Protein AF-A0A1Y0I049-F1 (afdb_monomer)

Organism: Cellulosimicrobium cellulans (NCBI:txid1710)

Structure (mmCIF, N/CA/C/O backbone):
data_AF-A0A1Y0I049-F1
#
_entry.id   AF-A0A1Y0I049-F1
#
loop_
_atom_site.group_PDB
_atom_site.id
_atom_site.type_symbol
_atom_site.label_atom_id
_atom_site.label_alt_id
_atom_site.label_comp_id
_atom_site.label_asym_id
_atom_site.label_entity_id
_atom_site.label_seq_id
_atom_site.pdbx_PDB_ins_code
_atom_site.Cartn_x
_atom_site.Cartn_y
_atom_site.Cartn_z
_atom_site.occupancy
_atom_site.B_iso_or_equiv
_atom_site.auth_seq_id
_atom_site.auth_comp_id
_atom_site.auth_asym_id
_atom_site.auth_atom_id
_atom_site.pdbx_PDB_model_num
ATOM 1 N N . MET A 1 1 ? -84.608 -7.911 37.038 1.00 45.56 1 MET A N 1
ATOM 2 C CA . MET A 1 1 ? -83.554 -8.246 36.058 1.00 45.56 1 MET A CA 1
ATOM 3 C C . MET A 1 1 ? -82.399 -7.266 36.251 1.00 45.56 1 MET A C 1
ATOM 5 O O . MET A 1 1 ? -82.653 -6.074 36.125 1.00 45.56 1 MET A O 1
ATOM 9 N N . PRO A 1 2 ? -81.204 -7.729 36.661 1.00 57.03 2 PRO A N 1
ATOM 10 C CA . PRO A 1 2 ? -80.058 -6.897 37.032 1.00 57.03 2 PRO A CA 1
ATOM 11 C C . PRO A 1 2 ? -79.043 -6.804 35.877 1.00 57.03 2 PRO A C 1
ATOM 13 O O . PRO A 1 2 ? -78.526 -7.827 35.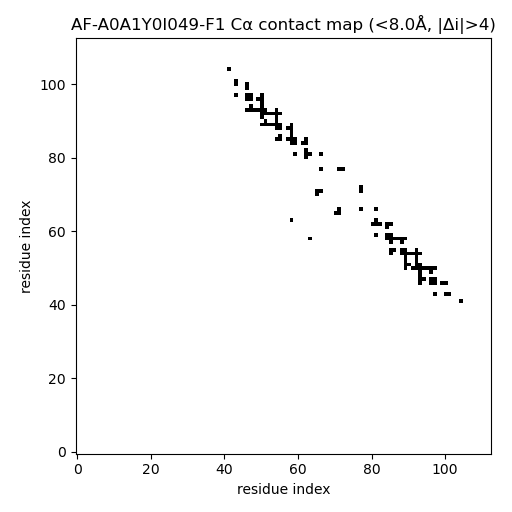444 1.00 57.03 2 PRO A O 1
ATOM 16 N N . ALA A 1 3 ? -78.737 -5.609 35.369 1.00 53.31 3 ALA A N 1
ATOM 17 C CA . ALA A 1 3 ? -77.663 -5.425 34.385 1.00 53.31 3 ALA A CA 1
ATOM 18 C C . ALA A 1 3 ? -77.211 -3.959 34.368 1.00 53.31 3 ALA A C 1
ATOM 20 O O . ALA A 1 3 ? -77.896 -3.112 33.810 1.00 53.31 3 ALA A O 1
ATOM 21 N N . GLY A 1 4 ? -76.084 -3.636 35.003 1.00 51.25 4 GLY A N 1
ATOM 22 C CA . GLY A 1 4 ? -75.538 -2.276 34.912 1.00 51.25 4 GLY A CA 1
ATOM 23 C C . GLY A 1 4 ? -74.173 -2.074 35.561 1.00 51.25 4 GLY A C 1
ATOM 24 O O . GLY A 1 4 ? -73.356 -1.343 35.026 1.00 51.25 4 GLY A O 1
ATOM 25 N N . ALA A 1 5 ? -73.872 -2.771 36.660 1.00 53.34 5 ALA A N 1
ATOM 26 C CA . ALA A 1 5 ? -72.635 -2.530 37.416 1.00 53.34 5 ALA A CA 1
ATOM 27 C C . ALA A 1 5 ? -71.403 -3.331 36.935 1.00 53.34 5 ALA A C 1
ATOM 29 O O . ALA A 1 5 ? -70.288 -3.044 37.353 1.00 53.34 5 ALA A O 1
A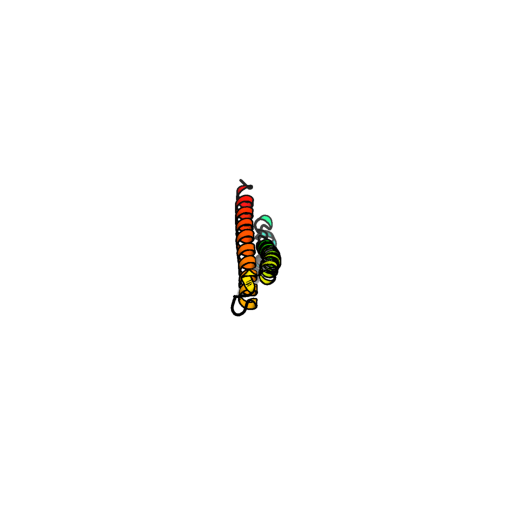TOM 30 N N . AL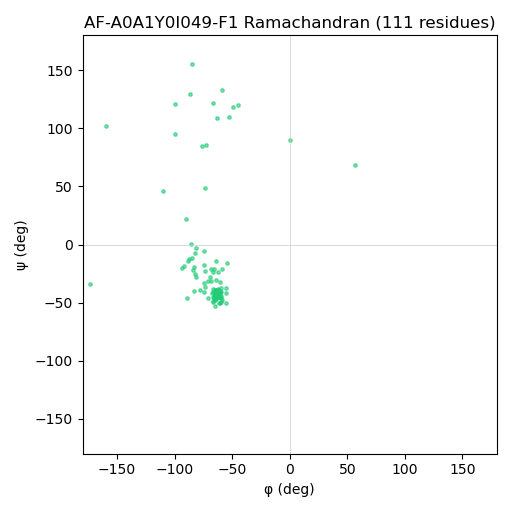A A 1 6 ? -71.580 -4.336 36.067 1.00 54.22 6 ALA A N 1
ATOM 31 C CA . ALA A 1 6 ? -70.485 -5.202 35.607 1.00 54.22 6 ALA A CA 1
ATOM 32 C C . ALA A 1 6 ? -69.739 -4.671 34.364 1.00 54.22 6 ALA A C 1
ATOM 34 O O . ALA A 1 6 ? -68.667 -5.175 34.042 1.00 54.22 6 ALA A O 1
ATOM 35 N N . GLY A 1 7 ? -70.305 -3.681 33.660 1.00 54.50 7 GLY A N 1
ATOM 36 C CA . GLY A 1 7 ? -69.721 -3.123 32.433 1.00 54.50 7 GLY A CA 1
ATOM 37 C C . GLY A 1 7 ? -68.650 -2.064 32.698 1.00 54.50 7 GLY A C 1
ATOM 38 O O . GLY A 1 7 ? -67.606 -2.0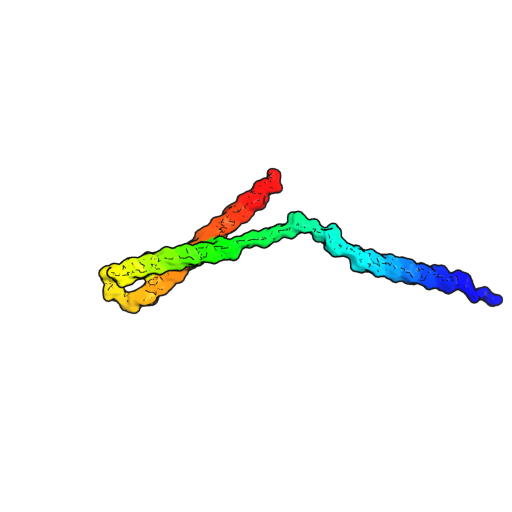73 32.054 1.00 54.50 7 GLY A O 1
ATOM 39 N N . THR A 1 8 ? -68.872 -1.202 33.692 1.00 58.59 8 THR A N 1
ATOM 40 C CA . THR A 1 8 ? -68.002 -0.052 33.991 1.00 58.59 8 THR A CA 1
ATOM 41 C C . THR A 1 8 ? -66.619 -0.489 34.468 1.00 58.59 8 THR A C 1
ATOM 43 O O . THR A 1 8 ? -65.615 -0.062 33.915 1.00 58.59 8 THR A O 1
ATOM 46 N N . GLY A 1 9 ? -66.562 -1.461 35.383 1.00 57.72 9 GLY A N 1
ATOM 47 C CA . GLY A 1 9 ? -65.292 -1.978 35.900 1.00 57.72 9 GLY A CA 1
ATOM 48 C C . GLY A 1 9 ? -64.523 -2.886 34.932 1.00 57.72 9 GLY A C 1
ATOM 49 O O . GLY A 1 9 ? -63.428 -3.329 35.272 1.00 57.72 9 GLY A O 1
ATOM 50 N N . ARG A 1 10 ? -65.093 -3.229 33.768 1.00 59.25 10 ARG A N 1
ATOM 51 C CA . ARG A 1 10 ? -64.364 -3.889 32.675 1.00 59.25 10 ARG A CA 1
ATOM 52 C C . ARG A 1 10 ? -63.741 -2.842 31.761 1.00 59.25 10 ARG A C 1
ATOM 54 O O . ARG A 1 10 ? -62.560 -2.957 31.485 1.00 59.25 10 ARG A O 1
ATOM 61 N N . ALA A 1 11 ? -64.505 -1.815 31.391 1.00 60.78 11 ALA A N 1
ATOM 62 C CA . ALA A 1 11 ? -64.022 -0.700 30.582 1.00 60.78 11 ALA A CA 1
ATOM 63 C C . ALA A 1 11 ? -62.903 0.094 31.279 1.00 60.78 11 ALA A C 1
ATOM 65 O O . ALA A 1 11 ? -61.922 0.438 30.637 1.00 60.78 11 ALA A O 1
ATOM 66 N N . GLU A 1 12 ? -62.996 0.317 32.595 1.00 60.72 12 GLU A N 1
ATOM 67 C CA . GLU A 1 12 ? -61.924 0.961 33.375 1.00 60.72 12 GLU A CA 1
ATOM 68 C C . GLU A 1 12 ? -60.650 0.109 33.421 1.00 60.72 12 GLU A C 1
ATOM 70 O O . GLU A 1 12 ? -59.561 0.643 33.272 1.00 60.72 12 GLU A O 1
ATOM 75 N N . ARG A 1 13 ? -60.776 -1.220 33.546 1.00 62.72 13 ARG A N 1
ATOM 76 C CA . ARG A 1 13 ? -59.624 -2.139 33.499 1.00 62.72 13 ARG A CA 1
ATOM 77 C C . ARG A 1 13 ? -59.008 -2.263 32.112 1.00 62.72 13 ARG A C 1
ATOM 79 O O . ARG A 1 13 ? -57.825 -2.549 32.006 1.00 62.72 13 ARG A O 1
ATOM 86 N N . GLU A 1 14 ? -59.820 -2.124 31.072 1.00 63.16 14 GLU A N 1
ATOM 87 C CA . GLU A 1 14 ? -59.381 -2.177 29.678 1.00 63.16 14 GLU A CA 1
ATOM 88 C C . GLU A 1 14 ? -58.642 -0.880 29.323 1.00 63.16 14 GLU A C 1
ATOM 90 O O . GLU A 1 14 ? -57.552 -0.961 28.776 1.00 63.16 14 GLU A O 1
ATOM 95 N N . ALA A 1 15 ? -59.137 0.277 29.779 1.00 61.97 15 ALA A N 1
ATOM 96 C CA . ALA A 1 15 ? -58.453 1.566 29.668 1.00 61.97 15 ALA A CA 1
ATOM 97 C C . ALA A 1 15 ? -57.165 1.641 30.511 1.00 61.97 15 ALA A C 1
ATOM 99 O O . ALA A 1 15 ? -56.157 2.146 30.040 1.00 61.97 15 ALA A O 1
ATOM 100 N N . GLU A 1 16 ? -57.165 1.100 31.734 1.00 60.41 16 GLU A N 1
ATOM 101 C CA . GLU A 1 16 ? -55.972 1.021 32.593 1.00 60.41 16 GLU A CA 1
ATOM 102 C C . GLU A 1 16 ? -54.927 0.037 32.034 1.00 60.41 16 GLU A C 1
ATOM 104 O O . GLU A 1 16 ? -53.727 0.247 32.182 1.00 60.41 16 GLU A O 1
ATOM 109 N N . ALA A 1 17 ? -55.365 -1.024 31.344 1.00 60.59 17 ALA A N 1
ATOM 110 C CA . ALA A 1 17 ? -54.473 -1.935 30.629 1.00 60.59 17 ALA A CA 1
ATOM 111 C C . ALA A 1 17 ? -53.918 -1.320 29.333 1.00 60.59 17 ALA A C 1
ATOM 113 O O . ALA A 1 17 ? -52.780 -1.615 28.970 1.00 60.59 17 ALA A O 1
ATOM 114 N N . GLU A 1 18 ? -54.694 -0.481 28.647 1.00 59.66 18 GLU A N 1
ATOM 115 C CA . GLU A 1 18 ? -54.276 0.249 27.445 1.00 59.66 18 GLU A CA 1
ATOM 116 C C . GLU A 1 18 ? -53.261 1.349 27.805 1.00 59.66 18 GLU A C 1
ATOM 118 O O . GLU A 1 18 ? -52.176 1.365 27.232 1.00 59.66 18 GLU A O 1
ATOM 123 N N . ASP A 1 19 ? -53.521 2.132 28.859 1.00 58.56 19 ASP A N 1
ATOM 124 C CA . ASP A 1 19 ? -52.609 3.142 29.432 1.00 58.56 19 ASP A CA 1
ATOM 125 C C . ASP A 1 19 ? -51.307 2.513 29.968 1.00 58.56 19 ASP A C 1
ATOM 127 O O . ASP A 1 19 ? -50.211 3.011 29.723 1.00 58.56 19 ASP A O 1
ATOM 131 N N . ALA A 1 20 ? -51.386 1.343 30.615 1.00 59.59 20 ALA A N 1
ATOM 132 C CA . ALA A 1 20 ? -50.201 0.593 31.038 1.00 59.59 20 ALA A CA 1
ATOM 133 C C . ALA A 1 20 ? -49.406 -0.012 29.865 1.00 59.59 20 ALA A C 1
ATOM 135 O O . ALA A 1 20 ? -48.200 -0.224 29.991 1.00 59.59 20 ALA A O 1
ATOM 136 N N . THR A 1 21 ? -50.063 -0.312 28.739 1.00 59.44 21 THR A N 1
ATOM 137 C CA . THR A 1 21 ? -49.401 -0.808 27.521 1.00 59.44 21 THR A CA 1
ATOM 138 C C . THR A 1 21 ? -48.733 0.342 26.766 1.00 59.44 21 THR A C 1
ATOM 140 O O . THR A 1 21 ? -47.606 0.186 26.307 1.00 59.44 21 THR A O 1
ATOM 143 N N . GLU A 1 22 ? -49.375 1.509 26.709 1.00 57.50 22 GLU A N 1
ATOM 144 C CA . GLU A 1 22 ? -48.842 2.737 26.108 1.00 57.50 22 GLU A CA 1
ATOM 145 C C . GLU A 1 22 ? -47.658 3.286 26.929 1.00 57.50 22 GLU A C 1
ATOM 147 O O . GLU A 1 22 ? -46.595 3.560 26.374 1.00 57.50 22 GLU A O 1
ATOM 152 N N . ALA A 1 23 ? -47.752 3.275 28.264 1.00 58.34 23 ALA A N 1
ATOM 153 C CA . ALA A 1 23 ? -46.643 3.608 29.164 1.00 58.34 23 ALA A CA 1
ATOM 154 C C . ALA A 1 23 ? -45.481 2.593 29.128 1.00 58.34 23 ALA A C 1
ATOM 156 O O . ALA A 1 23 ? -44.353 2.939 29.481 1.00 58.34 23 ALA A O 1
ATOM 157 N N . ALA A 1 24 ? -45.730 1.341 28.720 1.00 57.47 24 ALA A N 1
ATOM 158 C CA . ALA A 1 24 ? -44.688 0.329 28.525 1.00 57.47 24 ALA A CA 1
ATOM 159 C C . ALA A 1 24 ? -43.972 0.460 27.165 1.00 57.47 24 ALA A C 1
ATOM 161 O O . ALA A 1 24 ? -42.801 0.090 27.065 1.00 57.47 24 ALA A O 1
ATOM 162 N N . ASP A 1 25 ? -44.650 0.988 26.142 1.00 57.34 25 ASP A N 1
ATOM 163 C CA . ASP A 1 25 ? -44.074 1.273 24.817 1.00 57.34 25 ASP A CA 1
ATOM 164 C C . ASP A 1 25 ? -43.317 2.621 24.805 1.00 57.34 25 ASP A C 1
ATOM 166 O O . ASP A 1 25 ? -42.336 2.791 24.081 1.00 57.34 25 ASP A O 1
ATOM 170 N N . GLU A 1 26 ? -43.684 3.545 25.705 1.00 51.06 26 GLU A N 1
ATOM 171 C CA . GLU A 1 26 ? -42.979 4.806 25.992 1.00 51.06 26 GLU A CA 1
ATOM 172 C C . GLU A 1 26 ? -41.906 4.668 27.100 1.00 51.06 26 GLU A C 1
ATOM 174 O O . GLU A 1 26 ? -41.471 5.645 27.711 1.00 51.06 26 GLU A O 1
ATOM 179 N N . VAL A 1 27 ? -41.406 3.450 27.354 1.00 56.22 27 VAL A N 1
ATOM 180 C CA . VAL A 1 27 ? -40.177 3.248 28.141 1.00 56.22 27 VAL A CA 1
ATOM 181 C C . VAL A 1 27 ? -38.977 3.669 27.292 1.00 56.22 27 VAL A C 1
ATOM 183 O O . VAL A 1 27 ? -38.347 2.881 26.589 1.00 56.22 27 VAL A O 1
ATOM 186 N N . GLU A 1 28 ? -38.701 4.966 27.364 1.00 50.12 28 GLU A N 1
ATOM 187 C CA . GLU A 1 28 ? -37.433 5.667 27.177 1.00 50.12 28 GLU A CA 1
ATOM 188 C C . GLU A 1 28 ? -36.239 4.746 26.841 1.00 50.12 28 GLU A C 1
ATOM 190 O O . GLU A 1 28 ? -35.486 4.275 27.702 1.00 50.12 28 GLU A O 1
ATOM 195 N N . ILE A 1 29 ? -36.038 4.530 25.536 1.00 53.78 29 ILE A N 1
ATOM 196 C CA . ILE A 1 29 ? -34.911 3.789 24.937 1.00 53.78 29 ILE A CA 1
ATOM 197 C C . ILE A 1 29 ? -33.546 4.362 25.395 1.00 53.78 29 ILE A C 1
ATOM 199 O O . ILE A 1 29 ? -32.516 3.692 25.309 1.00 53.78 29 ILE A O 1
ATOM 203 N N . GLU A 1 30 ? -33.529 5.577 25.950 1.00 54.00 30 GLU A N 1
ATOM 204 C CA . GLU A 1 30 ? -32.359 6.222 26.553 1.00 54.00 30 GLU A CA 1
ATOM 205 C C . GLU A 1 30 ? -31.840 5.530 27.829 1.00 54.00 30 GLU A C 1
ATOM 207 O O . GLU A 1 30 ? -30.665 5.676 28.160 1.00 54.00 30 GLU A O 1
ATOM 212 N N . THR A 1 31 ? -32.656 4.727 28.522 1.00 56.34 31 THR A N 1
ATOM 213 C CA . THR A 1 31 ? -32.281 4.126 29.820 1.00 56.34 31 THR A CA 1
ATOM 214 C C . THR A 1 31 ? -31.664 2.726 29.715 1.00 56.34 31 THR A C 1
ATOM 216 O O . THR A 1 31 ? -30.950 2.292 30.619 1.00 56.34 31 THR A O 1
ATOM 219 N N . VAL A 1 32 ? -31.886 2.021 28.599 1.00 57.16 32 VAL A N 1
ATOM 220 C CA . VAL A 1 32 ? -31.360 0.658 28.358 1.00 57.16 32 VAL A CA 1
ATOM 221 C C . VAL A 1 32 ? -30.002 0.684 27.647 1.00 57.16 32 VAL A C 1
ATOM 223 O O . VAL A 1 32 ? -29.238 -0.284 27.697 1.00 57.16 32 VAL A O 1
ATOM 226 N N . VAL A 1 33 ? -29.655 1.804 27.013 1.00 57.06 33 VAL A N 1
ATOM 227 C CA . VAL A 1 33 ? -28.362 1.995 26.357 1.00 57.06 33 VAL A CA 1
ATOM 228 C C . VAL A 1 33 ? -27.465 2.803 27.279 1.00 57.06 33 VAL A C 1
ATOM 230 O O . VAL A 1 33 ? -27.480 4.024 27.244 1.00 57.06 33 VAL A O 1
ATOM 233 N N . ASP A 1 34 ? -26.632 2.134 28.075 1.00 60.78 34 ASP A N 1
ATOM 234 C CA . ASP A 1 34 ? -25.536 2.810 28.768 1.00 60.78 34 ASP A CA 1
ATOM 235 C C . ASP A 1 34 ? -24.565 3.381 27.709 1.00 60.78 34 ASP A C 1
ATOM 237 O O . ASP A 1 34 ? -23.848 2.609 27.058 1.00 60.78 34 ASP A O 1
ATOM 241 N N . PRO A 1 35 ? -24.484 4.710 27.496 1.00 55.44 35 PRO A N 1
ATOM 242 C CA . PRO A 1 35 ? -23.618 5.289 26.471 1.00 55.44 35 PRO A CA 1
ATOM 243 C C . PRO A 1 35 ? -22.129 5.032 26.754 1.00 55.44 35 PRO A C 1
ATOM 245 O O . PRO A 1 35 ? -21.296 5.168 25.853 1.00 55.44 35 PRO A O 1
ATOM 248 N N . THR A 1 36 ? -21.765 4.605 27.970 1.00 56.00 36 THR A N 1
ATOM 249 C CA . THR A 1 36 ? -20.402 4.170 28.296 1.00 56.00 36 THR A CA 1
ATOM 250 C C . THR A 1 36 ? -20.057 2.791 27.720 1.00 56.00 36 THR A C 1
ATOM 252 O O . THR A 1 36 ? -18.872 2.486 27.540 1.00 56.00 36 THR A O 1
ATOM 255 N N . THR A 1 37 ? -21.066 1.997 27.330 1.00 55.25 37 THR A N 1
ATOM 256 C CA . THR A 1 37 ? -20.903 0.731 26.591 1.00 55.25 37 THR A CA 1
ATOM 257 C C . THR A 1 37 ? -20.801 0.914 25.076 1.00 55.25 37 THR A C 1
ATOM 259 O O . THR A 1 37 ? -20.349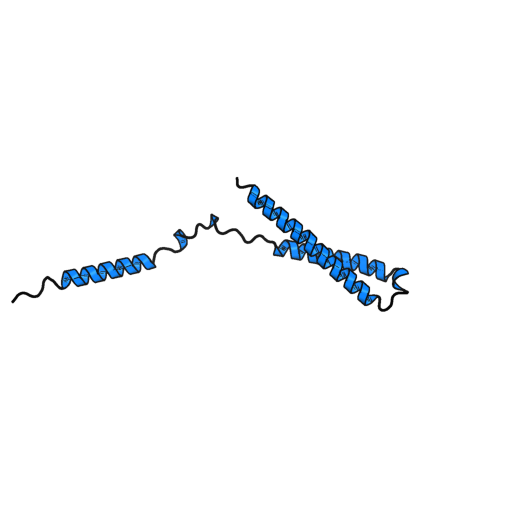 0.001 24.378 1.00 55.25 37 THR A O 1
ATOM 262 N N . VAL A 1 38 ? -21.097 2.109 24.545 1.00 57.00 38 VAL A N 1
ATOM 263 C CA . VAL A 1 38 ? -20.885 2.425 23.127 1.00 57.00 38 VAL A CA 1
ATOM 264 C C . VAL A 1 38 ? -19.392 2.663 22.903 1.00 57.00 38 VAL A C 1
ATOM 266 O O . VAL A 1 38 ? -18.874 3.782 22.939 1.00 57.00 38 VAL A O 1
ATOM 269 N N . ARG A 1 39 ? -18.652 1.569 22.695 1.00 58.25 39 ARG A N 1
ATOM 270 C CA . ARG A 1 39 ? -17.239 1.602 22.309 1.00 58.25 39 ARG A CA 1
ATOM 271 C C . ARG A 1 39 ? -17.113 2.493 21.070 1.00 58.25 39 ARG A C 1
ATOM 273 O O . ARG A 1 39 ? -17.541 2.101 19.988 1.00 58.25 39 ARG A O 1
ATOM 280 N N . ARG A 1 40 ? -16.505 3.681 21.213 1.00 58.31 40 ARG A N 1
ATOM 281 C CA . ARG A 1 40 ? -16.076 4.509 20.071 1.00 58.31 40 ARG A CA 1
ATOM 282 C C . ARG A 1 40 ? -15.394 3.589 19.065 1.00 58.31 40 ARG A C 1
ATOM 284 O O . ARG A 1 40 ? -14.406 2.946 19.424 1.00 58.31 40 ARG A O 1
ATOM 291 N N . ALA A 1 41 ? -15.929 3.529 17.843 1.00 57.84 41 ALA A N 1
ATOM 292 C CA . ALA A 1 41 ? -15.345 2.743 16.767 1.00 57.84 41 ALA A CA 1
ATOM 293 C C . ALA A 1 41 ? -13.846 3.083 16.693 1.00 57.84 41 ALA A C 1
ATOM 295 O O . ALA A 1 41 ? -13.496 4.261 16.522 1.00 57.84 41 ALA A O 1
ATOM 296 N N . PRO A 1 42 ? -12.949 2.107 16.914 1.00 63.78 42 PRO A N 1
ATOM 297 C CA . PRO A 1 42 ? -11.525 2.377 16.889 1.00 63.78 42 PRO A CA 1
ATOM 298 C C . PRO A 1 42 ? -11.189 2.927 15.506 1.00 63.78 42 PRO A C 1
ATOM 300 O O . PRO A 1 42 ? -11.659 2.413 14.490 1.00 63.78 42 PRO A O 1
ATOM 303 N N . ARG A 1 43 ? -10.418 4.017 15.458 1.00 70.06 43 ARG A N 1
ATOM 304 C CA . ARG A 1 43 ? -10.127 4.757 14.220 1.00 70.06 43 ARG A CA 1
ATOM 305 C C . ARG A 1 43 ? -9.137 4.002 13.318 1.00 70.06 43 ARG A C 1
ATOM 307 O O . ARG A 1 43 ? -8.164 4.591 12.859 1.00 70.06 43 ARG A O 1
ATOM 314 N N . TYR A 1 44 ? -9.359 2.712 13.056 1.00 68.81 44 TYR A N 1
ATOM 315 C CA . TYR A 1 44 ? -8.503 1.878 12.207 1.00 68.81 44 TYR A CA 1
ATOM 316 C C . TYR A 1 44 ? -8.335 2.498 10.817 1.00 68.81 44 TYR A C 1
ATOM 318 O O . TYR A 1 44 ? -7.229 2.507 10.283 1.00 68.81 44 TYR A O 1
ATOM 326 N N . GLY A 1 45 ? -9.403 3.106 10.283 1.00 77.38 45 GLY A N 1
ATOM 327 C CA . GLY A 1 45 ? -9.373 3.799 8.995 1.00 77.38 45 GLY A CA 1
ATOM 328 C C . GLY A 1 45 ? -8.291 4.879 8.915 1.00 77.38 45 GLY A C 1
ATOM 329 O O . GLY A 1 45 ? -7.565 4.927 7.933 1.00 77.38 45 GLY A O 1
ATOM 330 N N . ALA A 1 46 ? -8.097 5.681 9.968 1.00 85.62 46 ALA A N 1
ATOM 331 C CA . ALA A 1 46 ? -7.081 6.735 9.963 1.00 85.62 46 ALA A CA 1
ATOM 332 C C . ALA A 1 46 ? -5.653 6.170 9.874 1.00 85.62 46 ALA A C 1
ATOM 334 O O . ALA A 1 46 ? -4.824 6.712 9.146 1.00 85.62 46 ALA A O 1
ATOM 335 N N . PHE A 1 47 ? -5.374 5.060 10.563 1.00 87.25 47 PHE A N 1
ATOM 336 C CA . PHE A 1 47 ? -4.065 4.407 10.500 1.00 87.25 47 PHE A CA 1
ATOM 337 C C . PHE A 1 47 ? -3.788 3.824 9.116 1.00 87.25 47 PHE A C 1
ATOM 339 O O . PHE A 1 47 ? -2.711 4.053 8.572 1.00 87.25 47 PHE A O 1
ATOM 346 N N . PHE A 1 48 ? -4.759 3.131 8.517 1.00 87.62 48 PHE A N 1
ATOM 347 C CA . PHE A 1 48 ? -4.606 2.613 7.158 1.00 87.62 48 PHE A CA 1
ATOM 348 C C . PHE A 1 48 ? -4.389 3.736 6.144 1.00 87.62 48 PHE A C 1
ATOM 350 O O . PHE A 1 48 ? -3.463 3.639 5.344 1.00 87.62 48 PHE A O 1
ATOM 357 N N . THR A 1 49 ? -5.160 4.826 6.213 1.00 91.56 49 THR A N 1
ATOM 358 C CA . THR A 1 49 ? -4.981 5.978 5.317 1.00 91.56 49 THR A CA 1
ATOM 359 C C . THR A 1 49 ? -3.581 6.571 5.442 1.00 91.56 49 THR A C 1
ATOM 361 O O . THR A 1 49 ? -2.913 6.769 4.431 1.00 91.56 49 THR A O 1
ATOM 364 N N . VAL A 1 50 ? -3.094 6.798 6.666 1.00 93.88 50 VAL A N 1
ATOM 365 C CA . VAL A 1 50 ? -1.731 7.309 6.889 1.00 93.88 50 VAL A CA 1
ATOM 366 C C . VAL A 1 50 ? -0.682 6.336 6.349 1.00 93.88 50 VAL A C 1
ATOM 368 O O . VAL A 1 50 ? 0.245 6.765 5.667 1.00 93.88 50 VAL A O 1
ATOM 371 N N . GLY A 1 51 ? -0.841 5.034 6.598 1.00 93.62 51 GLY A N 1
ATOM 372 C CA . GLY A 1 51 ? 0.067 4.001 6.101 1.00 93.62 51 GLY A CA 1
ATOM 373 C C . GLY A 1 51 ? 0.133 3.939 4.577 1.00 93.62 51 GLY A C 1
ATOM 374 O O . GLY A 1 51 ? 1.225 3.897 4.016 1.00 93.62 51 GLY A O 1
ATOM 375 N N . VAL A 1 52 ? -1.019 3.991 3.903 1.00 96.19 52 VAL A N 1
ATOM 376 C CA . VAL A 1 52 ? -1.106 4.018 2.434 1.00 96.19 52 VAL A CA 1
ATOM 377 C C . VAL A 1 52 ? -0.464 5.281 1.878 1.00 96.19 52 VAL A C 1
ATOM 379 O O . VAL A 1 52 ? 0.333 5.192 0.947 1.00 96.19 52 VAL A O 1
ATOM 382 N N . VAL A 1 53 ? -0.769 6.453 2.445 1.00 97.62 53 VAL A N 1
ATOM 383 C CA . VAL A 1 53 ? -0.199 7.730 1.990 1.00 97.62 53 VAL A CA 1
ATOM 384 C C . VAL A 1 53 ? 1.318 7.715 2.148 1.00 97.62 53 VAL A C 1
ATOM 386 O O . VAL A 1 53 ? 2.035 7.968 1.183 1.00 97.62 53 VAL A O 1
ATOM 389 N N . LEU A 1 54 ? 1.819 7.347 3.329 1.00 96.50 54 LEU A N 1
ATOM 390 C CA . LEU A 1 54 ? 3.252 7.282 3.600 1.00 96.50 54 LEU A CA 1
ATOM 391 C C . LEU A 1 54 ? 3.953 6.256 2.700 1.00 96.50 54 LEU A C 1
ATOM 393 O O . LEU A 1 54 ? 4.991 6.556 2.113 1.00 96.50 54 LEU A O 1
ATOM 397 N N . GLY A 1 55 ? 3.368 5.066 2.546 1.00 97.12 55 GLY A N 1
ATOM 398 C CA . GLY A 1 55 ? 3.884 4.024 1.665 1.00 97.12 55 GLY A CA 1
ATOM 399 C C . GLY A 1 55 ? 3.906 4.453 0.198 1.00 97.12 55 GLY A C 1
ATOM 400 O O . GLY A 1 55 ? 4.880 4.193 -0.499 1.00 97.12 55 GLY A O 1
ATOM 401 N N . THR A 1 56 ? 2.890 5.185 -0.260 1.00 97.94 56 THR A N 1
ATOM 402 C CA . THR A 1 56 ? 2.844 5.740 -1.621 1.00 97.94 56 THR A CA 1
ATOM 403 C C . THR A 1 56 ? 3.936 6.786 -1.822 1.00 97.94 56 THR A C 1
ATOM 405 O O . THR A 1 56 ? 4.652 6.722 -2.816 1.00 97.94 56 THR A O 1
ATOM 408 N N . VAL A 1 57 ? 4.124 7.711 -0.874 1.00 98.06 57 VAL A N 1
ATOM 409 C CA . VAL A 1 57 ? 5.187 8.731 -0.939 1.00 98.06 57 VAL A CA 1
ATOM 410 C C . VAL A 1 57 ? 6.570 8.079 -1.003 1.00 98.06 57 VAL A C 1
ATOM 412 O O . VAL A 1 57 ? 7.382 8.439 -1.854 1.00 98.06 57 VAL A O 1
ATOM 415 N N . LEU A 1 58 ? 6.825 7.076 -0.158 1.00 97.31 58 LEU A N 1
ATOM 416 C CA . LEU A 1 58 ? 8.070 6.305 -0.196 1.00 97.31 58 LEU A CA 1
ATOM 417 C C . LEU A 1 58 ? 8.229 5.552 -1.520 1.00 97.31 58 LEU A C 1
ATOM 419 O O . LEU A 1 58 ? 9.305 5.578 -2.110 1.00 97.31 58 LEU A O 1
ATOM 423 N N . GLY A 1 59 ? 7.162 4.928 -2.018 1.00 96.81 59 GLY A N 1
ATOM 424 C CA . GLY A 1 59 ? 7.156 4.224 -3.297 1.00 96.81 59 GLY A CA 1
ATOM 425 C C . GLY A 1 59 ? 7.455 5.139 -4.485 1.00 96.81 59 GLY A C 1
ATOM 426 O O . GLY A 1 59 ? 8.232 4.761 -5.358 1.00 96.81 59 GLY A O 1
ATOM 427 N N . LEU A 1 60 ? 6.908 6.359 -4.497 1.00 97.44 60 LEU A N 1
ATOM 428 C CA . LEU A 1 60 ? 7.210 7.374 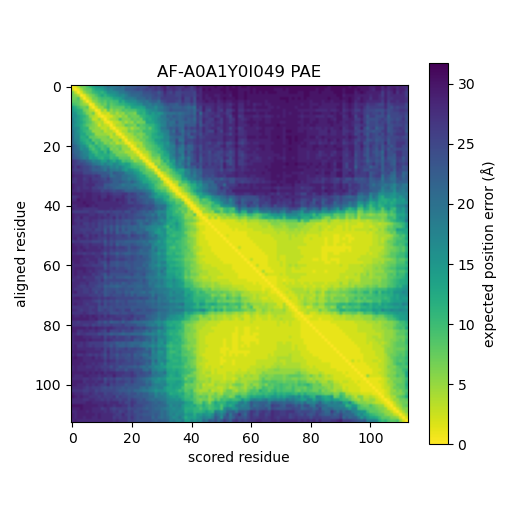-5.510 1.00 97.44 60 LEU A CA 1
ATOM 429 C C . LEU A 1 60 ? 8.679 7.804 -5.450 1.00 97.44 60 LEU A C 1
ATOM 431 O O . LEU A 1 60 ? 9.323 7.906 -6.491 1.00 97.44 60 LEU A O 1
ATOM 435 N N . GLY A 1 61 ? 9.224 8.007 -4.248 1.00 97.06 61 GLY A N 1
ATOM 436 C CA . GLY A 1 61 ? 10.632 8.359 -4.058 1.00 97.06 61 GLY A CA 1
ATOM 437 C C . GLY A 1 61 ? 11.586 7.250 -4.507 1.00 97.06 61 GLY A C 1
ATOM 438 O O . GLY A 1 61 ? 12.466 7.488 -5.330 1.00 97.06 61 GLY A O 1
ATOM 439 N N . ILE A 1 62 ? 11.384 6.027 -4.011 1.00 96.00 62 ILE A N 1
ATOM 440 C CA . ILE A 1 62 ? 12.225 4.862 -4.325 1.00 96.00 62 ILE A CA 1
ATOM 441 C C . ILE A 1 62 ? 12.087 4.479 -5.798 1.00 96.00 62 ILE A C 1
ATOM 443 O O . ILE A 1 62 ? 13.089 4.326 -6.496 1.00 96.00 62 ILE A O 1
ATOM 447 N N . GLY A 1 63 ? 10.852 4.349 -6.285 1.00 95.19 63 GLY A N 1
ATOM 448 C CA . GLY A 1 63 ? 10.571 4.020 -7.676 1.00 95.19 63 GLY A CA 1
ATOM 449 C C . GLY A 1 63 ? 11.100 5.089 -8.627 1.00 95.19 63 GLY A C 1
ATOM 450 O O . GLY A 1 63 ? 11.682 4.751 -9.654 1.00 95.19 63 GLY A O 1
ATOM 451 N N . GLY A 1 64 ? 10.951 6.370 -8.278 1.00 94.56 64 GLY A N 1
ATOM 452 C CA . GLY A 1 64 ? 11.468 7.488 -9.063 1.00 94.56 64 GLY A CA 1
ATOM 453 C C . GLY A 1 64 ? 12.995 7.494 -9.119 1.00 94.56 64 GLY A C 1
ATOM 454 O O . GLY A 1 64 ? 13.564 7.569 -10.206 1.00 94.56 64 GLY A O 1
ATOM 455 N N . ALA A 1 65 ? 13.665 7.331 -7.975 1.00 95.00 65 ALA A N 1
ATOM 456 C CA . ALA A 1 65 ? 15.123 7.234 -7.910 1.00 95.00 65 ALA A CA 1
ATOM 457 C C . ALA A 1 65 ? 15.655 6.038 -8.714 1.00 95.00 65 ALA A C 1
ATOM 459 O O . ALA A 1 65 ? 16.627 6.168 -9.458 1.00 95.00 65 ALA A O 1
ATOM 460 N N . TRP A 1 66 ? 14.988 4.885 -8.619 1.00 95.00 66 TRP A N 1
ATOM 461 C CA . TRP A 1 66 ? 15.324 3.704 -9.409 1.00 95.00 66 TRP A CA 1
ATOM 462 C C . TRP A 1 66 ? 15.143 3.947 -10.911 1.00 95.00 66 TRP A C 1
ATOM 464 O O . TRP A 1 66 ? 16.022 3.587 -11.692 1.00 95.00 66 TRP A O 1
ATOM 474 N N . LEU A 1 67 ? 14.059 4.611 -11.320 1.00 92.44 67 LEU A N 1
ATOM 475 C CA . LEU A 1 67 ? 13.768 4.910 -12.725 1.00 92.44 67 LEU A CA 1
ATOM 476 C C . LEU A 1 67 ? 14.810 5.842 -13.363 1.00 92.44 67 LEU A C 1
ATOM 478 O O . LEU A 1 67 ? 15.062 5.744 -14.559 1.00 92.44 67 LEU A O 1
ATOM 482 N N . GLN A 1 68 ? 15.417 6.734 -12.577 1.00 91.81 68 GLN A N 1
ATOM 483 C CA . GLN A 1 68 ? 16.517 7.600 -13.024 1.00 91.81 68 GLN A CA 1
ATOM 484 C C . GLN A 1 68 ? 17.887 6.906 -12.994 1.00 91.81 68 GLN A C 1
ATOM 486 O O . GLN A 1 68 ? 18.879 7.472 -13.449 1.00 91.81 68 GLN A O 1
ATOM 491 N N . SER A 1 69 ? 17.971 5.693 -12.444 1.00 91.94 69 SER A N 1
ATOM 492 C CA . SER A 1 69 ? 19.231 4.969 -12.319 1.00 91.94 69 SER A CA 1
ATOM 493 C C . SER A 1 69 ? 19.585 4.194 -13.598 1.00 91.94 69 SER A C 1
ATOM 495 O O . SER A 1 69 ? 18.693 3.747 -14.327 1.00 91.94 69 SER A O 1
ATOM 497 N N . PRO A 1 70 ? 20.881 3.911 -13.840 1.00 90.38 70 PRO A N 1
ATOM 498 C CA . PRO A 1 70 ? 21.311 3.055 -14.948 1.00 90.38 70 PRO A CA 1
ATOM 499 C C . PRO A 1 70 ? 20.722 1.638 -14.881 1.00 90.38 70 PRO A C 1
ATOM 501 O O . PRO A 1 70 ? 20.638 0.957 -15.899 1.00 90.38 70 PRO A O 1
ATOM 504 N N . ALA A 1 71 ? 20.288 1.192 -13.695 1.00 86.94 71 ALA A N 1
ATOM 505 C CA . ALA A 1 71 ? 19.698 -0.126 -13.489 1.00 86.94 71 ALA A CA 1
ATOM 506 C C . ALA A 1 71 ? 18.319 -0.283 -14.151 1.00 86.94 71 ALA A C 1
ATOM 508 O O . ALA A 1 71 ? 17.904 -1.410 -14.412 1.00 86.94 71 ALA A O 1
ATOM 509 N N . ALA A 1 72 ? 17.620 0.818 -14.447 1.00 85.31 72 ALA A N 1
ATOM 510 C CA . ALA A 1 72 ? 16.344 0.786 -15.158 1.00 85.31 72 ALA A CA 1
ATOM 511 C C . ALA A 1 72 ? 16.509 0.719 -16.689 1.00 85.31 72 ALA A C 1
ATOM 513 O O . ALA A 1 72 ? 15.605 0.249 -17.377 1.00 85.31 72 ALA A O 1
ATOM 514 N N . ALA A 1 73 ? 17.659 1.141 -17.229 1.00 83.75 73 ALA A N 1
ATOM 515 C CA . ALA A 1 73 ? 17.918 1.190 -18.670 1.00 83.75 73 ALA A CA 1
ATOM 516 C C . ALA A 1 73 ? 17.823 -0.170 -19.401 1.00 83.75 73 ALA A C 1
ATOM 518 O O . ALA A 1 73 ? 17.250 -0.202 -20.490 1.00 83.75 73 ALA A O 1
ATOM 519 N N . PRO A 1 74 ? 18.322 -1.299 -18.853 1.00 90.56 74 PRO A N 1
ATOM 520 C CA . PRO A 1 74 ? 18.199 -2.599 -19.518 1.00 90.56 74 PRO A CA 1
ATOM 521 C C . PRO A 1 74 ? 16.831 -3.273 -19.309 1.00 90.56 74 PRO A C 1
ATOM 523 O O . PRO A 1 74 ? 16.598 -4.361 -19.834 1.00 90.56 74 PRO A O 1
ATOM 526 N N . VAL A 1 75 ? 15.926 -2.680 -18.522 1.00 89.50 75 VAL A N 1
ATOM 527 C CA . VAL A 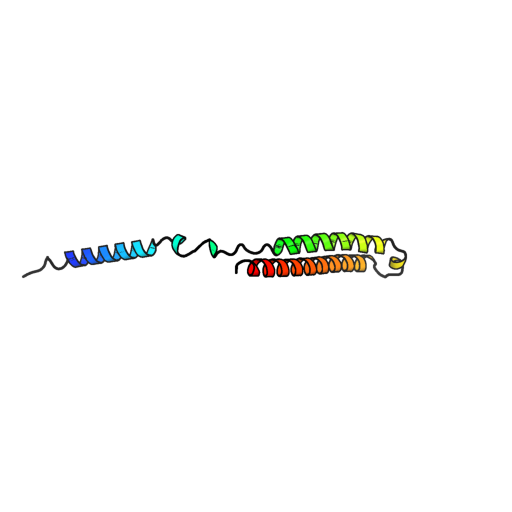1 75 ? 14.670 -3.322 -18.119 1.00 89.50 75 VAL A CA 1
ATOM 528 C C . VAL A 1 75 ? 13.577 -3.081 -19.155 1.00 89.50 75 VAL A C 1
ATOM 530 O O . VAL A 1 75 ? 13.266 -1.950 -19.527 1.00 89.50 75 VAL A O 1
ATOM 533 N N . PHE A 1 76 ? 12.921 -4.160 -19.582 1.00 87.12 76 PHE A N 1
ATOM 534 C CA . PHE A 1 76 ? 11.749 -4.061 -20.445 1.00 87.12 76 PHE A CA 1
ATOM 535 C C . PHE A 1 76 ? 10.578 -3.414 -19.697 1.00 87.12 76 PHE A C 1
ATOM 537 O O . PHE A 1 76 ? 10.101 -3.946 -18.700 1.00 87.12 76 PHE A O 1
ATOM 544 N N . LYS A 1 77 ? 10.066 -2.293 -20.224 1.00 90.62 77 LYS A N 1
ATOM 545 C CA . LYS A 1 77 ? 8.927 -1.534 -19.667 1.00 90.62 77 LYS A CA 1
ATOM 546 C C . LYS A 1 77 ? 9.156 -1.095 -18.206 1.00 90.62 77 LYS A C 1
ATOM 548 O O . LYS A 1 77 ? 8.436 -1.533 -17.305 1.00 90.62 77 LYS A O 1
ATOM 553 N N . PRO A 1 78 ? 10.088 -0.160 -17.956 1.00 90.31 78 PRO A N 1
ATOM 554 C CA . PRO A 1 78 ? 10.435 0.274 -16.600 1.00 90.31 78 PRO A CA 1
ATOM 555 C C . PRO A 1 78 ? 9.256 0.920 -15.845 1.00 90.31 78 PRO A C 1
ATOM 557 O O . PRO A 1 78 ? 9.193 0.848 -14.620 1.00 90.31 78 PRO A O 1
ATOM 560 N N . GLY A 1 79 ? 8.261 1.461 -16.562 1.00 92.25 79 GLY A N 1
ATOM 561 C CA . GLY A 1 79 ? 7.025 1.976 -15.962 1.00 92.25 79 GLY A CA 1
ATOM 562 C C . GLY A 1 79 ? 6.211 0.924 -15.194 1.00 92.25 79 GLY A C 1
ATOM 563 O O . GLY A 1 79 ? 5.617 1.249 -14.171 1.00 92.25 79 GLY A O 1
ATOM 564 N N . VAL A 1 80 ? 6.227 -0.348 -15.616 1.00 95.44 80 VAL A N 1
ATOM 565 C CA . VAL A 1 80 ? 5.524 -1.426 -14.894 1.00 95.44 80 VAL A CA 1
ATOM 566 C C . VAL A 1 80 ? 6.184 -1.662 -13.538 1.00 95.44 80 VAL A C 1
ATOM 568 O O . VAL A 1 80 ? 5.508 -1.649 -12.512 1.00 95.44 80 VAL A O 1
ATOM 571 N N . TYR A 1 81 ? 7.509 -1.784 -13.511 1.00 94.62 81 TYR A N 1
ATOM 572 C CA . TYR A 1 81 ? 8.272 -1.954 -12.274 1.00 94.62 81 TYR A CA 1
ATOM 573 C C . TYR A 1 81 ? 8.082 -0.775 -11.323 1.00 94.62 81 TYR A C 1
ATOM 575 O O . TYR A 1 81 ? 7.855 -0.989 -10.136 1.00 94.62 81 TYR A O 1
ATOM 583 N N . PHE A 1 82 ? 8.069 0.454 -11.844 1.00 94.81 82 PHE A N 1
ATOM 584 C CA . PHE A 1 82 ? 7.733 1.638 -11.058 1.00 94.81 82 PHE A CA 1
ATOM 585 C C . PHE A 1 82 ? 6.362 1.507 -10.376 1.00 94.8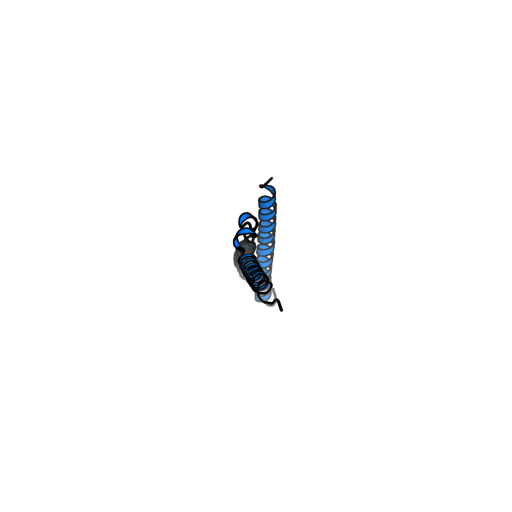1 82 PHE A C 1
ATOM 587 O O . PHE A 1 82 ? 6.265 1.673 -9.162 1.00 94.81 82 PHE A O 1
ATOM 594 N N . THR A 1 83 ? 5.310 1.144 -11.120 1.00 95.94 83 THR A N 1
ATOM 595 C CA . THR A 1 83 ? 3.971 0.970 -10.526 1.00 95.94 83 THR A CA 1
ATOM 596 C C . THR A 1 83 ? 3.931 -0.148 -9.485 1.00 95.94 83 THR A C 1
ATOM 598 O O . THR A 1 83 ? 3.325 0.027 -8.431 1.00 95.94 83 THR A O 1
ATOM 601 N N . VAL A 1 84 ? 4.632 -1.261 -9.723 1.00 96.38 84 VAL A N 1
ATOM 602 C CA . VAL A 1 84 ? 4.746 -2.366 -8.761 1.00 96.38 84 VAL A CA 1
ATOM 603 C C . VAL A 1 84 ? 5.453 -1.910 -7.486 1.00 96.38 84 VAL A C 1
ATOM 605 O O . VAL A 1 84 ? 4.977 -2.229 -6.399 1.00 96.38 84 VAL A O 1
ATOM 608 N N . ILE A 1 85 ? 6.535 -1.133 -7.588 1.00 95.81 85 ILE A N 1
ATOM 609 C CA . ILE A 1 85 ? 7.235 -0.560 -6.428 1.00 95.81 85 ILE A CA 1
ATOM 610 C C . ILE A 1 85 ? 6.278 0.323 -5.624 1.00 95.81 85 ILE A C 1
ATOM 612 O O . ILE A 1 85 ? 6.143 0.130 -4.418 1.00 95.81 85 ILE A O 1
ATOM 616 N N . VAL A 1 86 ? 5.561 1.239 -6.282 1.00 97.62 86 VAL A N 1
ATOM 617 C CA . VAL A 1 86 ? 4.616 2.150 -5.615 1.00 97.62 86 VAL A CA 1
ATOM 618 C C . VAL A 1 86 ? 3.508 1.380 -4.898 1.00 97.62 86 VAL A C 1
ATOM 620 O O . VAL A 1 86 ? 3.277 1.607 -3.710 1.00 97.62 86 VAL A O 1
ATOM 623 N N . VAL A 1 87 ? 2.856 0.438 -5.584 1.00 97.81 87 VAL A N 1
ATOM 624 C CA . VAL A 1 87 ? 1.771 -0.374 -5.011 1.00 97.81 87 VAL A CA 1
ATOM 625 C C . VAL A 1 87 ? 2.281 -1.236 -3.857 1.00 97.81 87 VAL A C 1
ATOM 627 O O . VAL A 1 87 ? 1.627 -1.318 -2.819 1.00 97.81 87 VAL A O 1
ATOM 630 N N . THR A 1 88 ? 3.468 -1.830 -3.994 1.00 97.62 88 THR A N 1
ATOM 631 C CA . THR A 1 88 ? 4.075 -2.653 -2.939 1.00 97.62 88 THR A CA 1
ATOM 632 C C . THR A 1 88 ? 4.401 -1.812 -1.709 1.00 97.62 88 THR A C 1
ATOM 634 O O . THR A 1 88 ? 4.045 -2.195 -0.597 1.00 97.62 88 THR A O 1
ATOM 637 N N . CYS A 1 89 ? 5.015 -0.639 -1.877 1.00 97.38 89 CYS A N 1
ATOM 638 C CA . CYS A 1 89 ? 5.294 0.264 -0.762 1.00 97.38 89 CYS A CA 1
ATOM 639 C C . CYS A 1 89 ? 4.007 0.761 -0.090 1.00 97.38 89 CYS A C 1
ATOM 641 O O . CYS A 1 89 ? 3.948 0.796 1.139 1.00 97.38 89 CYS A O 1
ATOM 643 N N . ALA A 1 90 ? 2.962 1.084 -0.858 1.00 96.69 90 ALA A N 1
ATOM 644 C CA . ALA A 1 90 ? 1.659 1.469 -0.319 1.00 96.69 90 ALA A CA 1
ATOM 645 C C . ALA A 1 90 ? 1.019 0.333 0.498 1.00 96.69 90 ALA A C 1
ATOM 647 O O . ALA A 1 90 ? 0.550 0.564 1.613 1.00 96.69 90 ALA A O 1
ATOM 648 N N . ALA A 1 91 ? 1.056 -0.902 -0.012 1.00 97.00 91 ALA A N 1
ATOM 649 C CA . ALA A 1 91 ? 0.539 -2.083 0.674 1.00 97.00 91 ALA A CA 1
ATOM 650 C C . ALA A 1 91 ? 1.319 -2.400 1.961 1.00 97.00 91 ALA A C 1
ATOM 652 O O . ALA A 1 91 ? 0.712 -2.647 3.003 1.00 97.00 91 ALA A O 1
ATOM 653 N N . LEU A 1 92 ? 2.655 -2.340 1.923 1.00 96.88 92 LEU A N 1
ATOM 654 C CA . LEU A 1 92 ? 3.499 -2.524 3.107 1.00 96.88 92 LEU A CA 1
ATOM 655 C C . LEU A 1 92 ? 3.259 -1.423 4.145 1.00 96.88 92 LEU A C 1
ATOM 657 O O . LEU A 1 92 ? 3.115 -1.720 5.330 1.00 96.88 92 LEU A O 1
ATOM 661 N N . GLY A 1 93 ? 3.155 -0.165 3.712 1.00 94.69 93 GLY A N 1
ATOM 662 C CA . GLY A 1 93 ? 2.824 0.960 4.586 1.00 94.69 93 GLY A CA 1
ATOM 663 C C . GLY A 1 93 ? 1.468 0.774 5.269 1.00 94.69 93 GLY A C 1
ATOM 664 O O . GLY A 1 93 ? 1.357 0.946 6.484 1.00 94.69 93 GLY A O 1
ATOM 665 N N . ALA A 1 94 ? 0.454 0.337 4.518 1.00 93.94 94 ALA A N 1
ATOM 666 C CA . ALA A 1 94 ? -0.862 -0.005 5.049 1.00 93.94 94 ALA A CA 1
ATOM 667 C C . ALA A 1 94 ? -0.797 -1.153 6.067 1.00 93.94 94 ALA A C 1
ATOM 669 O O . ALA A 1 94 ? -1.396 -1.056 7.136 1.00 93.94 94 ALA A O 1
ATOM 670 N N . ALA A 1 95 ? -0.049 -2.218 5.770 1.00 92.81 95 ALA A N 1
ATOM 671 C CA . ALA A 1 95 ? 0.097 -3.373 6.651 1.00 92.81 95 ALA A CA 1
ATOM 672 C C . ALA A 1 95 ? 0.787 -3.005 7.973 1.00 92.81 95 ALA A C 1
ATOM 674 O O . ALA A 1 95 ? 0.306 -3.371 9.046 1.00 92.81 95 ALA A O 1
ATOM 675 N N . VAL A 1 96 ? 1.877 -2.234 7.913 1.00 92.38 96 VAL A N 1
ATOM 676 C CA . VAL A 1 96 ? 2.606 -1.764 9.100 1.00 92.38 96 VAL A CA 1
ATOM 677 C C . VAL A 1 96 ? 1.733 -0.833 9.937 1.00 92.38 96 VAL A C 1
ATOM 679 O O . VAL A 1 96 ? 1.634 -1.013 11.151 1.00 92.38 96 VAL A O 1
ATOM 682 N N . ALA A 1 97 ? 1.054 0.132 9.314 1.00 90.06 97 ALA A N 1
ATOM 683 C CA . ALA A 1 97 ? 0.170 1.042 10.036 1.00 90.06 97 ALA A CA 1
ATOM 684 C C . ALA A 1 97 ? -1.051 0.319 10.628 1.00 90.06 97 ALA A C 1
ATOM 686 O O . ALA A 1 97 ? -1.438 0.597 11.762 1.00 90.06 97 ALA A O 1
ATOM 687 N N . GLY A 1 98 ? -1.614 -0.654 9.909 1.00 87.38 98 GLY A N 1
ATOM 688 C CA . GLY A 1 98 ? -2.674 -1.532 10.400 1.00 87.38 98 GLY A CA 1
ATOM 689 C C . GLY A 1 98 ? -2.229 -2.361 11.605 1.00 87.38 98 GLY A C 1
ATOM 690 O O . GLY A 1 98 ? -2.942 -2.423 12.606 1.00 87.38 98 GLY A O 1
ATOM 691 N N . LEU A 1 99 ? -1.020 -2.930 11.570 1.00 89.44 99 LEU A N 1
ATOM 692 C CA . LEU A 1 99 ? -0.441 -3.647 12.709 1.00 89.44 99 LEU A CA 1
ATOM 693 C C . LEU A 1 99 ? -0.290 -2.729 13.929 1.00 89.44 99 LEU A C 1
ATOM 695 O O . LEU A 1 99 ? -0.684 -3.101 15.036 1.00 89.44 99 LEU A O 1
ATOM 699 N N . TRP A 1 100 ? 0.211 -1.508 13.730 1.00 87.56 100 TRP A N 1
ATOM 700 C CA . TRP A 1 100 ? 0.283 -0.492 14.782 1.00 87.56 100 TRP A CA 1
ATOM 701 C C . TRP A 1 100 ? -1.093 -0.124 15.341 1.00 87.56 100 TRP A C 1
ATOM 703 O O . TRP A 1 100 ? -1.236 0.004 16.558 1.00 87.56 100 TRP A O 1
ATOM 713 N N . ALA A 1 101 ? -2.113 -0.021 14.490 1.00 85.81 101 ALA A N 1
ATOM 714 C CA . ALA A 1 101 ? -3.486 0.236 14.913 1.00 85.81 101 ALA A CA 1
ATOM 715 C C . ALA A 1 101 ? -4.020 -0.886 15.818 1.00 85.81 101 ALA A C 1
ATOM 717 O O . ALA A 1 101 ? -4.612 -0.617 16.864 1.00 85.81 101 ALA A O 1
ATOM 718 N N . VAL A 1 102 ? -3.759 -2.148 15.458 1.00 82.50 102 VAL A N 1
ATOM 719 C CA . VAL A 1 102 ? -4.144 -3.321 16.260 1.00 82.50 102 VAL A CA 1
ATOM 720 C C . VAL A 1 102 ? -3.408 -3.340 17.600 1.00 82.50 102 VAL A C 1
ATOM 722 O O . VAL A 1 102 ? -4.012 -3.626 18.634 1.00 82.50 102 VAL A O 1
ATOM 725 N N . LEU A 1 103 ? -2.113 -3.020 17.617 1.00 83.00 103 LEU A N 1
ATOM 726 C CA . LEU A 1 103 ? -1.330 -2.952 18.853 1.00 83.00 103 LEU A CA 1
ATOM 727 C C . LEU A 1 103 ? -1.820 -1.834 19.783 1.00 83.00 103 LEU A C 1
ATOM 729 O O . LEU A 1 103 ? -1.953 -2.057 20.989 1.00 83.00 103 LEU A O 1
ATOM 733 N N . ALA A 1 104 ? -2.130 -0.657 19.235 1.00 80.56 104 ALA A N 1
ATOM 734 C CA . ALA A 1 104 ? -2.690 0.459 19.993 1.00 80.56 104 ALA A CA 1
ATOM 735 C C . ALA A 1 104 ? -4.045 0.091 20.617 1.00 80.56 104 ALA A C 1
ATOM 737 O O . ALA A 1 104 ? -4.278 0.355 21.799 1.00 80.56 104 ALA A O 1
ATOM 738 N N . ASP A 1 105 ? -4.903 -0.593 19.861 1.00 72.75 105 ASP A N 1
ATOM 739 C CA . ASP A 1 105 ? -6.204 -1.057 20.339 1.00 72.75 105 ASP A CA 1
ATOM 740 C C . ASP A 1 105 ? -6.075 -2.106 21.457 1.00 72.75 105 ASP A C 1
ATOM 742 O O . ASP A 1 105 ? -6.711 -1.996 22.509 1.00 72.75 105 ASP A O 1
ATOM 746 N N . ARG A 1 106 ? -5.153 -3.067 21.303 1.00 67.12 106 ARG A N 1
ATOM 747 C CA . ARG A 1 106 ? -4.842 -4.058 22.350 1.00 67.12 106 ARG A CA 1
ATOM 748 C C . ARG A 1 106 ? -4.358 -3.409 23.645 1.00 67.12 106 ARG A C 1
ATOM 750 O O . ARG A 1 106 ? -4.690 -3.898 24.724 1.00 67.12 106 ARG A O 1
ATOM 757 N N . ARG A 1 107 ? -3.574 -2.328 23.559 1.00 61.47 107 ARG A N 1
ATOM 758 C CA . ARG A 1 107 ? -3.073 -1.594 24.733 1.00 61.47 107 ARG A CA 1
ATOM 759 C C . ARG A 1 107 ? -4.173 -0.763 25.395 1.00 61.47 107 ARG A C 1
ATOM 761 O O . ARG A 1 107 ? -4.232 -0.717 26.619 1.00 61.47 107 ARG A O 1
ATOM 768 N N . SER A 1 108 ? -5.073 -0.178 24.604 1.00 56.78 108 SER A N 1
ATOM 769 C CA . SER A 1 108 ? -6.219 0.594 25.099 1.00 56.78 108 SER A CA 1
ATOM 770 C C . SER A 1 108 ? -7.196 -0.262 25.915 1.00 56.78 108 SER A C 1
ATOM 772 O O . SER A 1 108 ? -7.646 0.167 26.975 1.00 56.78 108 SER A O 1
ATOM 774 N N . LEU A 1 109 ? -7.450 -1.504 25.490 1.00 57.59 109 LEU A N 1
ATOM 775 C CA . LEU A 1 109 ? -8.315 -2.440 26.221 1.00 57.59 109 LEU A CA 1
ATOM 776 C C . LEU A 1 109 ? -7.669 -3.003 27.499 1.00 57.59 109 LEU A C 1
ATOM 778 O O . LEU A 1 109 ? -8.375 -3.432 28.407 1.00 57.59 109 LEU A O 1
ATOM 782 N N . ARG A 1 110 ? -6.333 -3.008 27.591 1.00 56.00 110 ARG A N 1
ATOM 783 C CA . ARG A 1 110 ? -5.600 -3.531 28.758 1.00 56.00 110 ARG A CA 1
ATOM 784 C C . ARG A 1 110 ? -5.480 -2.528 29.911 1.00 56.00 110 ARG A C 1
ATOM 786 O O . ARG A 1 110 ? -5.205 -2.951 31.024 1.00 56.00 110 ARG A O 1
ATOM 793 N N . GLY A 1 111 ? -5.655 -1.232 29.642 1.00 54.41 111 GLY A N 1
ATOM 794 C CA . GLY A 1 111 ? -5.480 -0.148 30.618 1.00 54.41 111 GLY A CA 1
ATOM 795 C C . GLY A 1 111 ? -6.705 0.174 31.483 1.00 54.41 111 GLY A C 1
ATOM 796 O O . GLY A 1 111 ? -6.625 1.088 32.292 1.00 54.41 111 GLY A O 1
ATOM 797 N N . ARG A 1 112 ? -7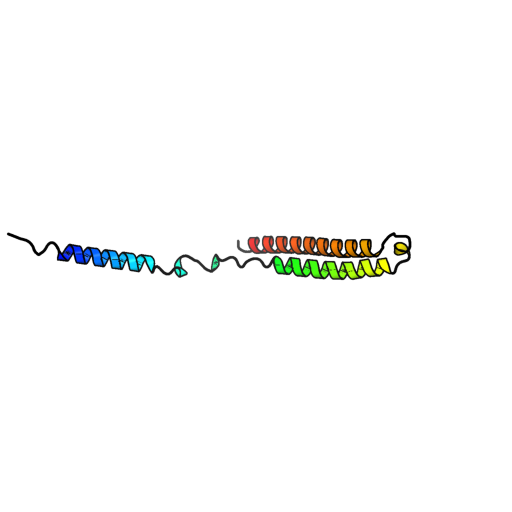.831 -0.534 31.313 1.00 54.06 112 ARG A N 1
ATOM 798 C CA . ARG A 1 112 ? -9.040 -0.398 32.153 1.00 54.06 112 ARG A CA 1
ATOM 799 C C . ARG A 1 112 ? -9.270 -1.632 33.038 1.00 54.06 112 ARG A C 1
ATOM 801 O O . ARG A 1 112 ? -10.372 -2.175 33.058 1.00 54.06 112 ARG A O 1
ATOM 808 N N . ARG A 1 113 ? -8.220 -2.123 33.691 1.00 45.59 113 ARG A N 1
ATOM 809 C CA . ARG A 1 113 ? -8.333 -3.085 34.794 1.00 45.59 113 ARG A CA 1
ATOM 810 C C . ARG A 1 113 ? -7.841 -2.435 36.068 1.00 45.59 113 ARG A C 1
ATOM 812 O O . ARG A 1 113 ? -6.851 -1.679 35.954 1.00 45.59 113 ARG A O 1
#

Solvent-accessible surface area (backbone atoms only — not comparable to full-atom values): 6323 Å² total; per-residue (Å²): 139,91,84,73,78,75,56,58,69,47,53,52,52,50,50,52,50,48,52,54,48,52,57,61,73,63,58,59,72,74,76,79,52,59,71,86,72,59,71,73,78,75,67,52,67,59,33,30,52,50,13,30,53,53,12,34,54,50,11,48,52,55,28,48,55,44,63,74,33,77,82,32,71,85,44,84,63,50,68,57,58,32,52,52,40,21,53,50,30,16,50,51,24,21,51,53,27,41,51,50,41,53,53,52,51,57,52,60,68,62,72,80,116

Nearest PDB structures (foldseek):
  5gpn-assembly1_Ag  TM=7.826E-01  e=2.240E+00  Sus scrofa
  5gup-assembly1_V  TM=7.826E-01  e=2.686E+00  Sus scrofa
  5xtc-assembly1_V  TM=7.842E-01  e=7.523E+00  Homo sapiens
  7b93-assembly1_Y  TM=7.333E-01  e=9.585E+00  Mus musculus

pLDDT: mean 76.18, std 17.93, range [45.56, 98.06]

Radius of gyration: 33.29 Å; Cα contacts (8 Å, |Δi|>4): 70; chains: 1; bounding box: 105×17×58 Å

Sequence (113 aa):
MPAGAAGTGRAEREAEAEDATEAADEVEIETVVDPTTVRRAPRYGAFFTVGVVLGTVLGLGIGGAWLQSPAAAPVFKPGVYFTVIVVTCAALGAAVAGLWAVLADRRSLRGRR

Secondary structure (DSSP, 8-state):
---SHHHHHHHHHHHHHHHHHHHHHTS-TTTT--TTTS-----HHHHHHHHHHHHHHHHHHHHHHHHTSGGGTTSSSHHHHHHHHHHHHHHHHHHHHHHHHHHHHHHHHHT--

Mean predicted aligned error: 15.59 Å

Foldseek 3Di:
DDDDDPPPVVVVVVVVVVVVVVVVVPPDPVVVDPVVPVPDDQPLVVLLVQLLVVLLVVLCVVLVVCCPDPVLVVDDPSVVVSVVSNVVSSVVSNVVSSVVSVVVVVVVVVPPD